Protein 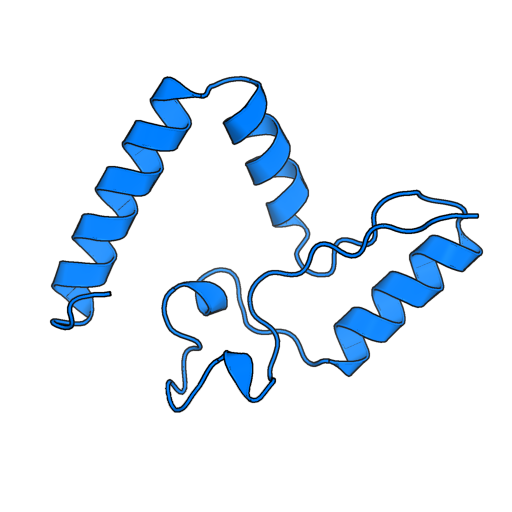AF-A0A355ANH3-F1 (afdb_monomer_lite)

Sequence (89 aa):
QVVCVCPQGVRTAMLGDSDDGGIAGVDGIVEPSAVADVTLAAIEENTFFALPHPNVADYETMRAGQRDRWLGGMRKFRRKMMSERGRPI

Structure (mmCIF, N/CA/C/O backbone):
data_AF-A0A355ANH3-F1
#
_entry.id   AF-A0A355ANH3-F1
#
loop_
_atom_site.group_PDB
_atom_site.id
_atom_site.type_symbol
_atom_site.label_atom_id
_atom_site.label_alt_id
_atom_site.label_comp_id
_atom_site.label_asym_id
_atom_site.label_entity_id
_atom_site.label_seq_id
_atom_site.pdbx_PDB_ins_code
_atom_site.Cartn_x
_atom_site.Cartn_y
_atom_site.Cartn_z
_atom_site.occupancy
_atom_site.B_iso_or_equiv
_atom_site.auth_seq_id
_atom_site.auth_comp_id
_atom_site.auth_asym_id
_atom_site.auth_atom_id
_atom_site.pdbx_PDB_model_num
ATOM 1 N N . GLN A 1 1 ? -20.297 1.888 7.687 1.00 91.25 1 GLN A N 1
ATOM 2 C CA . GLN A 1 1 ? -18.857 1.813 8.006 1.00 91.25 1 GLN A CA 1
ATOM 3 C C . GLN A 1 1 ? -18.052 2.476 6.896 1.00 91.25 1 GLN A C 1
ATOM 5 O O . GLN A 1 1 ? -18.578 2.623 5.801 1.00 91.25 1 GLN A O 1
ATOM 10 N N . VAL A 1 2 ? -16.810 2.874 7.178 1.00 97.12 2 VAL A N 1
ATOM 11 C CA . VAL A 1 2 ? -15.820 3.295 6.178 1.00 97.12 2 VAL A CA 1
ATOM 12 C C . VAL A 1 2 ? -14.691 2.263 6.138 1.00 97.12 2 VAL A C 1
ATOM 14 O O . VAL A 1 2 ? -14.223 1.853 7.198 1.00 97.12 2 VAL A O 1
ATOM 17 N N . VAL A 1 3 ? -14.261 1.883 4.932 1.00 98.31 3 VAL A N 1
ATOM 18 C CA . VAL A 1 3 ? -13.080 1.045 4.680 1.00 98.31 3 VAL A CA 1
ATOM 19 C C . VAL A 1 3 ? -12.093 1.836 3.827 1.00 98.31 3 VAL A C 1
ATOM 21 O O . VAL A 1 3 ? -12.475 2.470 2.843 1.00 98.31 3 VAL A O 1
ATOM 24 N N . CYS A 1 4 ? -10.823 1.807 4.215 1.00 98.06 4 CYS A N 1
ATOM 25 C CA . CYS A 1 4 ? -9.708 2.383 3.486 1.00 98.06 4 CYS A CA 1
ATOM 26 C C . CYS A 1 4 ? -8.948 1.261 2.770 1.00 98.06 4 CYS A C 1
ATOM 28 O O . CYS A 1 4 ? -8.270 0.452 3.408 1.00 98.06 4 CYS A O 1
ATOM 30 N N . VAL A 1 5 ? -9.069 1.204 1.443 1.00 97.88 5 VAL A N 1
ATOM 31 C CA . VAL A 1 5 ? -8.294 0.275 0.615 1.00 97.88 5 VAL A CA 1
ATOM 32 C C . VAL A 1 5 ? -6.911 0.866 0.340 1.00 97.88 5 VAL A C 1
ATOM 34 O O . VAL A 1 5 ? -6.794 2.005 -0.116 1.00 97.88 5 VAL A O 1
ATOM 37 N N . CYS A 1 6 ? -5.849 0.119 0.643 1.00 96.94 6 CYS A N 1
ATOM 38 C CA . CYS A 1 6 ? -4.462 0.581 0.497 1.00 96.94 6 CYS A CA 1
ATOM 39 C C . CYS A 1 6 ? -3.626 -0.394 -0.356 1.00 96.94 6 CYS A C 1
ATOM 41 O O . CYS A 1 6 ? -2.798 -1.125 0.190 1.00 96.94 6 CYS A O 1
ATOM 43 N N . PRO A 1 7 ? -3.832 -0.440 -1.686 1.00 96.00 7 PRO A N 1
ATOM 44 C CA . PRO A 1 7 ? -3.072 -1.317 -2.573 1.00 96.00 7 PRO A CA 1
ATOM 45 C C . PRO A 1 7 ? -1.699 -0.728 -2.955 1.00 96.00 7 PRO A C 1
ATOM 47 O O . PRO A 1 7 ? -1.496 0.488 -2.912 1.00 96.00 7 PRO A O 1
ATOM 50 N N . GLN A 1 8 ? -0.775 -1.590 -3.391 1.00 94.00 8 GLN A N 1
ATOM 51 C CA . GLN A 1 8 ? 0.447 -1.219 -4.122 1.00 94.00 8 GLN A CA 1
ATOM 52 C C . GLN A 1 8 ? 0.263 -1.443 -5.635 1.00 94.00 8 GLN A C 1
ATOM 54 O O . GLN A 1 8 ? -0.550 -0.767 -6.263 1.00 94.00 8 GLN A O 1
ATOM 59 N N . GLY A 1 9 ? 1.009 -2.370 -6.247 1.00 94.56 9 GLY A N 1
ATOM 60 C CA . GLY A 1 9 ? 0.905 -2.688 -7.670 1.00 94.56 9 GLY A CA 1
ATOM 61 C C . GLY A 1 9 ? -0.369 -3.466 -7.990 1.00 94.56 9 GLY A C 1
ATOM 62 O O . GLY A 1 9 ? -0.532 -4.594 -7.532 1.00 94.56 9 GLY A O 1
ATOM 63 N N . VAL A 1 10 ? -1.255 -2.886 -8.803 1.00 95.81 10 VAL A N 1
ATOM 64 C CA . VAL A 1 10 ? -2.494 -3.529 -9.280 1.00 95.81 10 VAL A CA 1
ATOM 65 C C . VAL A 1 10 ? -2.513 -3.522 -10.801 1.00 95.81 10 VAL A C 1
ATOM 67 O O . VAL A 1 10 ? -2.255 -2.469 -11.389 1.00 95.81 10 VAL A O 1
ATOM 70 N N . ARG A 1 11 ? -2.855 -4.653 -11.437 1.00 94.06 11 ARG A N 1
ATOM 71 C CA . ARG A 1 11 ? -2.931 -4.811 -12.901 1.00 94.06 11 ARG A CA 1
ATOM 72 C C . ARG A 1 11 ? -4.063 -3.977 -13.507 1.00 94.06 11 ARG A C 1
ATOM 74 O O . ARG A 1 11 ? -5.125 -4.463 -13.873 1.00 94.06 11 ARG A O 1
ATOM 81 N N . THR A 1 12 ? -3.819 -2.680 -13.597 1.00 92.94 12 THR A N 1
ATOM 82 C CA . THR A 1 12 ? -4.695 -1.672 -14.191 1.00 92.94 12 THR A CA 1
ATOM 83 C C . THR A 1 12 ? -3.903 -0.867 -15.212 1.00 92.94 12 THR A C 1
ATOM 85 O O . THR A 1 12 ? -2.672 -0.899 -15.219 1.00 92.94 12 THR A O 1
ATOM 88 N N . ALA A 1 13 ? -4.597 -0.064 -16.018 1.00 92.38 13 ALA A N 1
ATOM 89 C CA . ALA A 1 13 ? -3.950 0.854 -16.953 1.00 92.38 13 ALA A CA 1
ATOM 90 C C . ALA A 1 13 ? -2.996 1.866 -16.274 1.00 92.38 13 ALA A C 1
ATOM 92 O O . ALA A 1 13 ? -2.139 2.430 -16.946 1.00 92.38 13 ALA A O 1
ATOM 93 N N . MET A 1 14 ? -3.087 2.078 -14.951 1.00 90.88 14 MET A N 1
ATOM 94 C CA . MET A 1 14 ? -2.175 2.967 -14.214 1.00 90.88 14 MET A CA 1
ATOM 95 C C . MET A 1 14 ? -0.733 2.444 -14.131 1.00 90.88 14 MET A C 1
ATOM 97 O O . MET A 1 14 ? 0.172 3.243 -13.904 1.00 90.88 14 MET A O 1
ATOM 101 N N . LEU A 1 15 ? -0.500 1.135 -14.308 1.00 87.50 15 LEU A N 1
ATOM 102 C CA . LEU A 1 15 ? 0.862 0.584 -14.364 1.00 87.50 15 LEU A CA 1
ATOM 103 C C . LEU A 1 15 ? 1.586 0.919 -15.678 1.00 87.50 15 LEU A C 1
ATOM 105 O O . LEU A 1 15 ? 2.811 0.823 -15.732 1.00 87.50 15 LEU A O 1
ATOM 109 N N . GLY A 1 16 ? 0.854 1.348 -16.711 1.00 82.12 16 GLY A N 1
ATOM 110 C CA . GLY A 1 16 ? 1.403 1.602 -18.042 1.00 82.12 16 GLY A CA 1
ATOM 111 C C . GLY A 1 16 ? 1.981 0.343 -18.700 1.00 82.12 16 GLY A C 1
ATOM 112 O O . GLY A 1 16 ? 1.661 -0.779 -18.317 1.00 82.12 16 GLY A O 1
ATOM 113 N N . ASP A 1 17 ? 2.862 0.546 -19.680 1.00 75.12 17 ASP A N 1
ATOM 114 C CA . ASP A 1 17 ? 3.407 -0.519 -20.539 1.00 75.12 17 ASP A CA 1
ATOM 115 C C . ASP A 1 17 ? 4.580 -1.298 -19.909 1.00 75.12 17 ASP A C 1
ATOM 117 O O . ASP A 1 17 ? 5.324 -1.986 -20.607 1.00 75.12 17 ASP A O 1
ATOM 121 N N . SER A 1 18 ? 4.824 -1.159 -18.601 1.00 74.00 18 SER A N 1
ATOM 122 C CA . SER A 1 18 ? 5.853 -1.957 -17.928 1.00 74.00 18 SER A CA 1
ATOM 123 C C . SER A 1 18 ? 5.299 -3.327 -17.551 1.00 74.00 18 SER A C 1
ATOM 125 O O . SER A 1 18 ? 4.456 -3.416 -16.657 1.00 74.00 18 SER A O 1
ATOM 127 N N . ASP A 1 19 ? 5.833 -4.384 -18.166 1.00 72.25 19 ASP A N 1
ATOM 128 C CA . ASP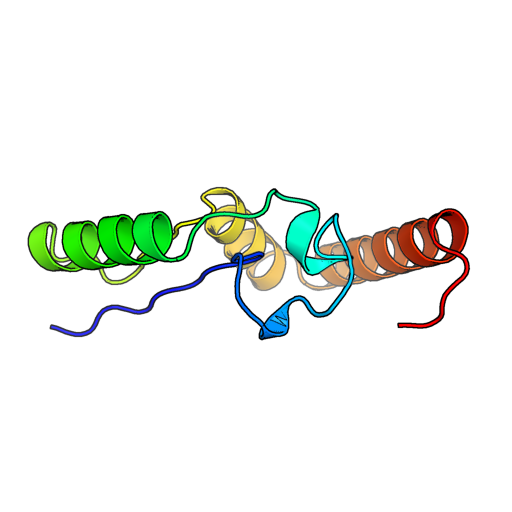 A 1 19 ? 5.448 -5.774 -17.880 1.00 72.25 19 ASP A CA 1
ATOM 129 C C . ASP A 1 19 ? 5.628 -6.159 -16.398 1.00 72.25 19 ASP A C 1
ATOM 131 O O . ASP A 1 19 ? 4.876 -6.977 -15.868 1.00 72.25 19 ASP A O 1
ATOM 135 N N . ASP A 1 20 ? 6.594 -5.540 -15.710 1.00 81.06 20 ASP A N 1
ATOM 136 C CA . ASP A 1 20 ? 6.912 -5.766 -14.294 1.00 81.06 20 ASP A CA 1
ATOM 137 C C . ASP A 1 20 ? 6.238 -4.768 -13.330 1.00 81.06 20 ASP A C 1
ATOM 139 O O . ASP A 1 20 ? 6.462 -4.826 -12.122 1.00 81.06 20 ASP A O 1
ATOM 143 N N . GLY A 1 21 ? 5.421 -3.833 -13.832 1.00 83.00 21 GLY A N 1
ATOM 144 C CA . GLY A 1 21 ? 4.781 -2.788 -13.019 1.00 83.00 21 GLY A CA 1
ATOM 145 C C . GLY A 1 21 ? 5.751 -1.748 -12.445 1.00 83.00 21 GLY A C 1
ATOM 146 O O . GLY A 1 21 ? 5.396 -0.966 -11.552 1.00 83.00 21 GLY A O 1
ATOM 147 N N . GLY A 1 22 ? 6.998 -1.726 -12.911 1.00 85.56 22 GLY A N 1
ATOM 148 C CA . GLY A 1 22 ? 7.994 -0.755 -12.512 1.00 85.56 22 GLY A CA 1
ATOM 149 C C . GLY A 1 22 ? 8.271 -0.763 -11.005 1.00 85.56 22 GLY A C 1
ATOM 150 O O . GLY A 1 22 ? 8.656 -1.764 -10.420 1.00 85.56 22 GLY A O 1
ATOM 151 N N . ILE A 1 23 ? 8.214 0.410 -10.364 1.00 86.38 23 ILE A N 1
ATOM 152 C CA . ILE A 1 23 ? 8.456 0.499 -8.907 1.00 86.38 23 ILE A CA 1
ATOM 153 C C . ILE A 1 23 ? 7.257 -0.028 -8.117 1.00 86.38 23 ILE A C 1
ATOM 155 O O . ILE A 1 23 ? 7.433 -0.563 -7.028 1.00 86.38 23 ILE A O 1
ATOM 159 N N . ALA A 1 24 ? 6.050 0.109 -8.665 1.00 86.38 24 ALA A N 1
ATOM 160 C CA . ALA A 1 24 ? 4.832 -0.336 -8.005 1.00 86.38 24 ALA A CA 1
ATOM 161 C C . ALA A 1 24 ? 4.724 -1.869 -7.950 1.00 86.38 24 ALA A C 1
ATOM 163 O O . ALA A 1 24 ? 4.079 -2.388 -7.046 1.00 86.38 24 ALA A O 1
ATOM 164 N N . GLY A 1 25 ? 5.366 -2.584 -8.881 1.00 88.50 25 GLY A N 1
ATOM 165 C CA . GLY A 1 25 ? 5.351 -4.049 -8.941 1.00 88.50 25 GLY A CA 1
ATOM 166 C C . GLY A 1 25 ? 6.415 -4.764 -8.103 1.00 88.50 25 GLY A C 1
ATOM 167 O O . GLY A 1 25 ? 6.442 -5.990 -8.102 1.00 88.50 25 GLY A O 1
ATOM 168 N N . VAL A 1 26 ? 7.277 -4.041 -7.375 1.00 87.88 26 VAL A N 1
ATOM 169 C CA . VAL A 1 26 ? 8.397 -4.637 -6.610 1.00 87.88 26 VAL A CA 1
ATOM 170 C C . VAL A 1 26 ? 7.924 -5.630 -5.546 1.00 87.88 26 VAL A C 1
ATOM 172 O O . VAL A 1 26 ? 8.579 -6.647 -5.335 1.00 87.88 26 VAL A O 1
ATOM 175 N N . ASP A 1 27 ? 6.771 -5.369 -4.934 1.00 90.88 27 ASP A N 1
ATOM 176 C CA . ASP A 1 27 ? 6.141 -6.251 -3.942 1.00 90.88 27 ASP A CA 1
ATOM 177 C C . ASP A 1 27 ? 5.049 -7.143 -4.555 1.00 90.88 27 ASP A C 1
ATOM 179 O O . ASP A 1 27 ? 4.191 -7.679 -3.855 1.00 90.88 27 ASP A O 1
ATOM 183 N N . GLY A 1 28 ? 5.080 -7.302 -5.880 1.00 92.12 28 GLY A N 1
ATOM 184 C CA . GLY A 1 28 ? 4.104 -8.058 -6.647 1.00 92.12 28 GLY A CA 1
ATOM 185 C C . GLY A 1 28 ? 2.959 -7.204 -7.188 1.00 92.12 28 GLY A C 1
ATOM 186 O O . GLY A 1 28 ? 2.538 -6.196 -6.613 1.00 92.12 28 GLY A O 1
ATOM 187 N N . ILE A 1 29 ? 2.439 -7.644 -8.331 1.00 94.75 29 ILE A N 1
ATOM 188 C CA . ILE A 1 29 ? 1.255 -7.071 -8.967 1.00 94.75 29 ILE A CA 1
ATOM 189 C C . ILE A 1 29 ? 0.076 -7.992 -8.674 1.00 94.75 29 ILE A C 1
ATOM 191 O O . ILE A 1 29 ? 0.122 -9.174 -9.013 1.00 94.75 29 ILE A O 1
ATOM 195 N N . VAL A 1 30 ? -0.980 -7.449 -8.075 1.00 95.88 30 VAL A N 1
ATOM 196 C CA . VAL A 1 30 ? -2.238 -8.176 -7.853 1.00 95.88 30 VAL A CA 1
ATOM 197 C C . VAL A 1 30 ? -3.260 -7.836 -8.932 1.00 95.88 30 VAL A C 1
ATOM 199 O O . VAL A 1 30 ? -3.221 -6.762 -9.538 1.00 95.88 30 VAL A O 1
ATOM 202 N N . GLU A 1 31 ? -4.205 -8.742 -9.160 1.00 96.50 31 GLU A N 1
ATOM 203 C CA . GLU A 1 31 ? -5.347 -8.464 -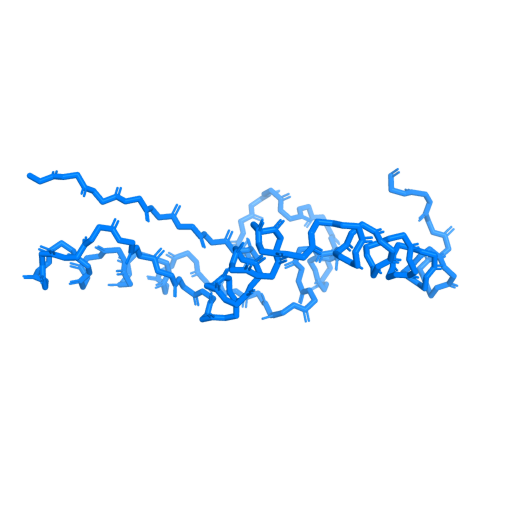10.027 1.00 96.50 31 GLU A CA 1
ATOM 204 C C . GLU A 1 31 ? -6.357 -7.532 -9.336 1.00 96.50 31 GLU A C 1
ATOM 206 O O . GLU A 1 31 ? -6.513 -7.591 -8.111 1.00 96.50 31 GLU A O 1
ATOM 211 N N . PRO A 1 32 ? -7.103 -6.704 -10.090 1.00 97.44 32 PRO A N 1
ATOM 212 C CA . PRO A 1 32 ? -8.169 -5.874 -9.529 1.00 97.44 32 PRO A CA 1
ATOM 213 C C . PRO A 1 32 ? -9.228 -6.673 -8.756 1.00 97.44 32 PRO A C 1
ATOM 215 O O . PRO A 1 32 ? -9.756 -6.180 -7.762 1.00 97.44 32 PRO A O 1
ATOM 218 N N . SER A 1 33 ? -9.513 -7.911 -9.177 1.00 98.25 33 SER A N 1
ATOM 219 C CA . SER A 1 33 ? -10.433 -8.809 -8.466 1.00 98.25 33 SER A CA 1
ATOM 220 C C . SER A 1 33 ? -9.933 -9.147 -7.063 1.00 98.25 33 SER A C 1
ATOM 222 O O . SER A 1 33 ? -10.700 -9.044 -6.117 1.00 98.25 33 SER A O 1
ATOM 224 N N . ALA A 1 34 ? -8.637 -9.422 -6.895 1.00 98.12 34 ALA A N 1
ATOM 225 C CA . ALA A 1 34 ? -8.061 -9.690 -5.578 1.00 98.12 34 ALA A CA 1
ATOM 226 C C . ALA A 1 34 ? -8.158 -8.467 -4.647 1.00 98.12 34 ALA A C 1
ATOM 228 O O . ALA A 1 34 ? -8.393 -8.603 -3.449 1.00 98.12 34 ALA A O 1
ATOM 229 N N . VAL A 1 35 ? -8.027 -7.251 -5.191 1.00 98.31 35 VAL A N 1
ATOM 230 C CA . VAL A 1 35 ? -8.257 -6.013 -4.423 1.00 98.31 35 VAL A CA 1
ATOM 231 C C . VAL A 1 35 ? -9.721 -5.897 -3.994 1.00 98.31 35 VAL A C 1
ATOM 233 O O . VAL A 1 35 ? -9.994 -5.494 -2.860 1.00 98.31 35 VAL A O 1
ATOM 236 N N . ALA A 1 36 ? -10.656 -6.247 -4.880 1.00 98.50 36 ALA A N 1
ATOM 237 C CA . ALA A 1 36 ? -12.082 -6.253 -4.571 1.00 98.50 36 ALA A CA 1
ATOM 238 C C . ALA A 1 36 ? -12.412 -7.269 -3.468 1.00 98.50 36 ALA A C 1
ATOM 240 O O . ALA A 1 36 ? -13.074 -6.896 -2.502 1.00 98.50 36 ALA A O 1
ATOM 241 N N . ASP A 1 37 ? -11.880 -8.489 -3.554 1.00 98.62 37 ASP A N 1
ATOM 242 C CA . ASP A 1 37 ? -12.094 -9.548 -2.562 1.00 98.62 37 ASP A CA 1
ATOM 243 C C . ASP A 1 37 ? -11.629 -9.108 -1.166 1.00 98.62 37 ASP A C 1
ATOM 245 O O . ASP A 1 37 ? -12.384 -9.192 -0.199 1.00 98.62 37 ASP A O 1
ATOM 249 N N . VAL A 1 38 ? -10.423 -8.540 -1.061 1.00 98.44 38 VAL A N 1
ATOM 250 C CA . VAL A 1 38 ? -9.887 -8.040 0.220 1.00 98.44 38 VAL A CA 1
ATOM 251 C C . VAL A 1 38 ? -10.692 -6.848 0.749 1.00 98.44 38 VAL A C 1
ATOM 253 O O . VAL A 1 38 ? -10.860 -6.691 1.957 1.00 98.44 38 VAL A O 1
ATOM 256 N N . THR A 1 39 ? -11.221 -6.007 -0.142 1.00 98.50 39 THR A N 1
ATOM 257 C CA . THR A 1 39 ? -12.086 -4.883 0.247 1.00 98.50 39 THR A CA 1
ATOM 258 C C . THR A 1 39 ? -13.419 -5.371 0.808 1.00 98.50 39 THR A C 1
ATOM 260 O O . THR A 1 39 ? -13.864 -4.865 1.837 1.00 98.50 39 THR A O 1
ATOM 263 N N . LEU A 1 40 ? -14.050 -6.351 0.155 1.00 98.50 40 LEU A N 1
ATOM 264 C CA . LEU A 1 40 ? -15.311 -6.941 0.607 1.00 98.50 40 LEU A CA 1
ATOM 265 C C . LEU A 1 40 ? -15.134 -7.680 1.936 1.00 98.50 40 LEU A C 1
ATOM 267 O O . LEU A 1 40 ? -15.929 -7.461 2.847 1.00 98.50 40 LEU A O 1
ATOM 271 N N . ALA A 1 41 ? -14.049 -8.443 2.091 1.00 98.50 41 ALA A N 1
ATOM 272 C CA . ALA A 1 41 ? -13.714 -9.094 3.355 1.00 98.50 41 ALA A CA 1
ATOM 273 C C . ALA A 1 41 ? -13.582 -8.078 4.504 1.00 98.50 41 ALA A C 1
ATOM 275 O O . ALA A 1 41 ? -14.171 -8.266 5.563 1.00 98.50 41 ALA A O 1
ATOM 276 N N . ALA A 1 42 ? -12.906 -6.943 4.286 1.00 98.38 42 ALA A N 1
ATOM 277 C CA . ALA A 1 42 ? -12.780 -5.904 5.312 1.00 98.38 42 ALA A CA 1
ATOM 278 C C . ALA A 1 42 ? -14.131 -5.284 5.722 1.00 98.38 42 ALA A C 1
ATOM 280 O O . ALA A 1 42 ? -14.335 -4.948 6.891 1.00 98.38 42 ALA A O 1
ATOM 281 N N . ILE A 1 43 ? -15.070 -5.154 4.776 1.00 98.44 43 ILE A N 1
ATOM 282 C CA . ILE A 1 43 ? -16.441 -4.704 5.060 1.00 98.44 43 ILE A CA 1
ATOM 283 C C . ILE A 1 43 ? -17.169 -5.731 5.938 1.00 98.44 43 ILE A C 1
ATOM 285 O O . ILE A 1 43 ? -17.786 -5.350 6.932 1.00 98.44 43 ILE A O 1
ATOM 289 N N . GLU A 1 44 ? -17.096 -7.017 5.594 1.00 98.44 44 GLU A N 1
ATOM 290 C CA . GLU A 1 44 ? -17.743 -8.099 6.351 1.00 98.44 44 GLU A CA 1
ATOM 291 C C . GLU A 1 44 ? -17.169 -8.224 7.770 1.00 98.44 44 GLU A C 1
ATOM 293 O O . GLU A 1 44 ? -17.910 -8.288 8.754 1.00 98.44 44 GLU A O 1
ATOM 298 N N . GLU A 1 45 ? -15.844 -8.169 7.891 1.00 98.19 45 GLU A N 1
ATOM 299 C CA . GLU A 1 45 ? -15.108 -8.277 9.156 1.00 98.19 45 GLU A CA 1
ATOM 300 C C . GLU A 1 45 ? -15.171 -7.003 10.011 1.00 98.19 45 GLU A C 1
ATOM 302 O O . GLU A 1 45 ? -14.673 -6.971 11.137 1.00 98.19 45 GLU A O 1
ATOM 307 N N . ASN A 1 46 ? -15.788 -5.940 9.496 1.00 97.62 46 ASN A N 1
ATOM 308 C CA . ASN A 1 46 ? -15.815 -4.619 10.106 1.00 97.62 46 ASN A CA 1
ATOM 309 C C . ASN A 1 46 ? -14.416 -4.066 10.452 1.00 97.62 46 ASN A C 1
ATOM 311 O O . ASN A 1 46 ? -14.253 -3.341 11.439 1.00 97.62 46 ASN A O 1
ATOM 315 N N . THR A 1 47 ? -13.420 -4.292 9.599 1.00 97.69 47 THR A N 1
ATOM 316 C CA . THR A 1 47 ? -12.077 -3.715 9.751 1.00 97.69 47 THR A CA 1
ATOM 317 C C . THR A 1 47 ? -11.927 -2.426 8.938 1.00 97.69 47 THR A C 1
ATOM 319 O O . THR A 1 47 ? -12.571 -2.216 7.914 1.00 97.69 47 THR A O 1
ATOM 322 N N . PHE A 1 48 ? -11.100 -1.490 9.417 1.00 97.69 48 PHE A N 1
ATOM 323 C CA . PHE A 1 48 ? -10.917 -0.209 8.724 1.00 97.69 48 PHE A CA 1
ATOM 324 C C . PHE A 1 48 ? -10.007 -0.322 7.496 1.00 97.69 48 PHE 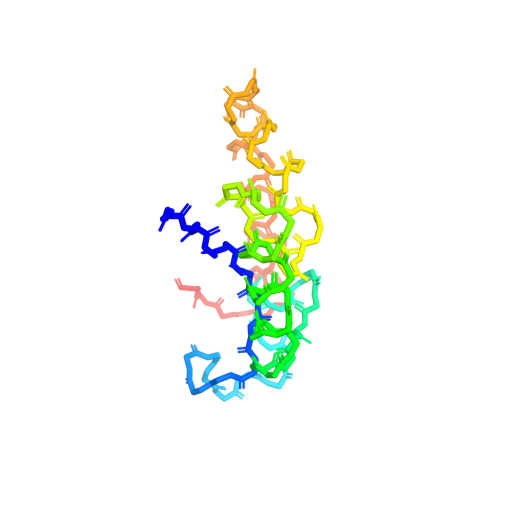A C 1
ATOM 326 O O . PHE A 1 48 ? -10.243 0.366 6.508 1.00 97.69 48 PHE A O 1
ATOM 333 N N . PHE A 1 49 ? -8.969 -1.160 7.543 1.00 97.81 49 PHE A N 1
ATOM 334 C CA . PHE A 1 49 ? -8.005 -1.292 6.453 1.00 97.81 49 PHE A CA 1
ATOM 335 C C . PHE A 1 49 ? -8.241 -2.562 5.644 1.00 97.81 49 PHE A C 1
ATOM 337 O O . PHE A 1 49 ? -8.214 -3.659 6.193 1.00 97.81 49 PHE A O 1
ATOM 344 N N . ALA A 1 50 ? -8.356 -2.399 4.328 1.00 98.12 50 ALA A N 1
ATOM 345 C CA . ALA A 1 50 ? -8.211 -3.478 3.361 1.00 98.12 50 ALA A CA 1
ATOM 346 C C . ALA A 1 50 ? -6.793 -3.405 2.774 1.00 98.12 50 ALA A C 1
ATOM 348 O O . ALA A 1 50 ? -6.441 -2.413 2.123 1.00 98.12 50 ALA A O 1
ATOM 349 N N . LEU A 1 51 ? -5.975 -4.435 3.017 1.00 97.69 51 LEU A N 1
ATOM 350 C CA . LEU A 1 51 ? -4.558 -4.483 2.629 1.00 97.69 51 LEU A CA 1
ATOM 351 C C . LEU A 1 51 ? -4.289 -5.625 1.633 1.00 97.69 51 LEU A C 1
ATOM 353 O O . LEU A 1 51 ? -3.841 -6.695 2.041 1.00 97.69 51 LEU A O 1
ATOM 357 N N . PRO A 1 52 ? -4.525 -5.419 0.321 1.00 97.50 52 PRO A N 1
ATOM 358 C CA . PRO A 1 52 ? -4.244 -6.433 -0.702 1.00 97.50 52 PRO A CA 1
ATOM 359 C C . PRO A 1 52 ? -2.770 -6.850 -0.762 1.00 97.50 52 PRO A C 1
ATOM 361 O O . PRO A 1 52 ? -2.447 -7.951 -1.198 1.00 97.50 52 PRO A O 1
ATOM 364 N N . HIS A 1 53 ? -1.881 -5.968 -0.298 1.00 96.81 53 HIS A N 1
ATOM 365 C CA . HIS A 1 53 ? -0.455 -6.219 -0.138 1.00 96.81 53 HIS A CA 1
ATOM 366 C C . HIS A 1 53 ? -0.120 -6.184 1.361 1.00 96.81 53 HIS A C 1
ATOM 368 O O . HIS A 1 53 ? -0.074 -5.095 1.940 1.00 96.81 53 HIS A O 1
ATOM 374 N N . PRO A 1 54 ? 0.125 -7.333 2.017 1.00 92.19 54 PRO A N 1
ATOM 375 C CA . PRO A 1 54 ? 0.273 -7.384 3.476 1.00 92.19 54 PRO A CA 1
ATOM 376 C C . PRO A 1 54 ? 1.461 -6.552 3.988 1.00 92.19 54 PRO A C 1
ATOM 378 O O . PRO A 1 54 ? 1.375 -5.941 5.052 1.00 92.19 54 PRO A O 1
ATOM 381 N N . ASN A 1 55 ? 2.526 -6.428 3.187 1.00 93.56 55 ASN A N 1
ATOM 382 C CA . ASN A 1 55 ? 3.722 -5.636 3.506 1.00 93.56 55 ASN A CA 1
ATOM 383 C C . ASN A 1 55 ? 3.429 -4.135 3.712 1.00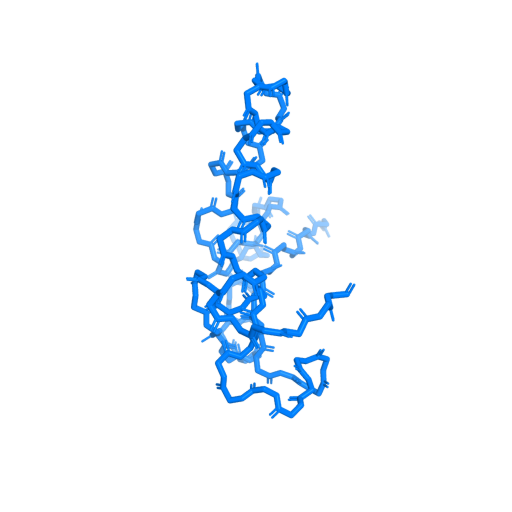 93.56 55 ASN A C 1
ATOM 385 O O . ASN A 1 55 ? 4.231 -3.422 4.318 1.00 93.56 55 ASN A O 1
ATOM 389 N N . VAL 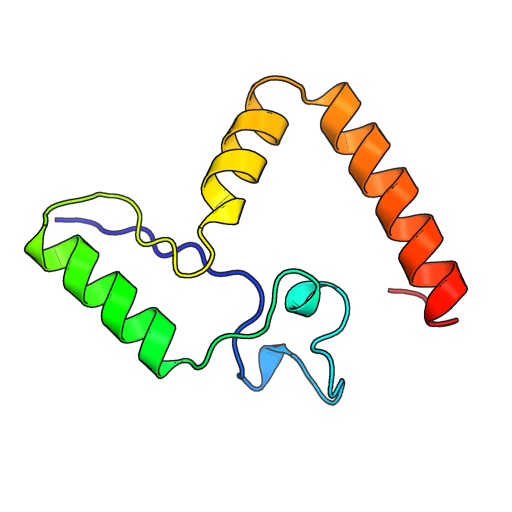A 1 56 ? 2.284 -3.629 3.233 1.00 95.06 56 VAL A N 1
ATOM 390 C CA . VAL A 1 56 ? 1.904 -2.213 3.373 1.00 95.06 56 VAL A CA 1
ATOM 391 C C . VAL A 1 56 ? 1.767 -1.804 4.838 1.00 95.06 56 VAL A C 1
ATOM 393 O O . VAL A 1 56 ? 2.149 -0.682 5.177 1.00 95.06 56 VAL A O 1
ATOM 396 N N . ALA A 1 57 ? 1.290 -2.694 5.716 1.00 95.44 57 ALA A N 1
ATOM 397 C CA . ALA A 1 57 ? 1.194 -2.414 7.152 1.00 95.44 57 ALA A CA 1
ATOM 398 C C . ALA A 1 57 ? 2.575 -2.159 7.779 1.00 95.44 57 ALA A C 1
ATOM 400 O O . ALA A 1 57 ? 2.761 -1.202 8.539 1.00 95.44 57 ALA A O 1
ATOM 401 N N . ASP A 1 58 ? 3.565 -2.970 7.407 1.00 94.50 58 ASP A N 1
ATOM 402 C CA . ASP A 1 58 ? 4.938 -2.828 7.894 1.00 94.50 58 ASP A CA 1
ATOM 403 C C . ASP A 1 58 ? 5.578 -1.538 7.376 1.00 94.50 58 ASP A C 1
ATOM 405 O O . ASP A 1 58 ? 6.307 -0.850 8.097 1.00 94.50 58 ASP A O 1
ATOM 409 N N . TYR A 1 59 ? 5.281 -1.165 6.130 1.00 94.56 59 TYR A N 1
ATOM 410 C CA . TYR A 1 59 ? 5.759 0.084 5.540 1.00 94.56 59 TYR A CA 1
ATOM 411 C C . TYR A 1 59 ? 5.144 1.307 6.199 1.00 94.56 59 TYR A C 1
ATOM 413 O O . TYR A 1 59 ? 5.856 2.277 6.460 1.00 94.56 59 TYR A O 1
ATOM 421 N N . GLU A 1 60 ? 3.845 1.266 6.487 1.00 95.25 60 GLU A N 1
ATOM 422 C CA . GLU A 1 60 ? 3.144 2.302 7.240 1.00 95.25 60 GLU A CA 1
ATOM 423 C C . GLU A 1 60 ? 3.804 2.483 8.614 1.00 95.25 60 GLU A C 1
ATOM 425 O O . GLU A 1 60 ? 4.305 3.574 8.911 1.00 95.25 60 GLU A O 1
ATOM 430 N N . THR A 1 61 ? 3.962 1.382 9.354 1.00 96.44 61 THR A N 1
ATOM 431 C CA . THR A 1 61 ? 4.564 1.356 10.694 1.00 96.44 61 THR A CA 1
ATOM 432 C C . THR A 1 61 ? 6.003 1.874 10.681 1.00 96.44 61 THR A C 1
ATOM 434 O O . THR A 1 61 ? 6.372 2.737 11.482 1.00 96.44 61 THR A O 1
ATOM 437 N N . MET A 1 62 ? 6.844 1.403 9.753 1.00 96.25 62 MET A N 1
ATOM 438 C CA . MET A 1 62 ? 8.243 1.832 9.656 1.00 96.25 62 MET A CA 1
ATOM 439 C C . MET A 1 62 ? 8.361 3.301 9.236 1.00 96.25 62 MET A C 1
ATOM 441 O O . MET A 1 62 ? 9.191 4.036 9.778 1.00 96.25 62 MET A O 1
ATOM 445 N N . ARG A 1 63 ? 7.527 3.759 8.297 1.00 96.75 63 ARG A N 1
ATOM 446 C CA . ARG A 1 63 ? 7.490 5.161 7.857 1.00 96.75 63 ARG A CA 1
ATOM 447 C C . ARG A 1 63 ? 7.037 6.091 8.980 1.00 96.75 63 ARG A C 1
ATOM 449 O O . ARG A 1 63 ? 7.564 7.203 9.090 1.00 96.75 63 ARG A O 1
ATOM 456 N N . ALA A 1 64 ? 6.067 5.666 9.784 1.00 97.25 64 ALA A N 1
ATOM 457 C CA . ALA A 1 64 ? 5.559 6.427 10.917 1.00 97.25 64 ALA A CA 1
ATOM 458 C C . ALA A 1 64 ? 6.567 6.455 12.078 1.00 97.25 64 ALA A C 1
ATOM 460 O O . ALA A 1 64 ? 6.902 7.536 12.558 1.00 97.25 64 ALA A O 1
ATOM 461 N N . GLY A 1 65 ? 7.101 5.297 12.477 1.00 98.00 65 GLY A N 1
ATOM 462 C CA . GLY A 1 65 ? 7.956 5.156 13.661 1.00 98.00 65 GLY A CA 1
ATOM 463 C C . GLY A 1 65 ? 9.447 5.441 13.448 1.00 98.00 65 GLY A C 1
ATOM 464 O O . GLY A 1 65 ? 10.142 5.784 14.399 1.00 98.00 65 GLY A O 1
ATOM 465 N N . GLN A 1 66 ? 9.973 5.310 12.225 1.00 97.62 66 GLN A N 1
ATOM 466 C CA . GLN A 1 66 ? 11.406 5.465 11.921 1.00 97.62 66 GLN A CA 1
ATOM 467 C C . GLN A 1 66 ? 11.626 6.299 10.647 1.00 97.62 66 GLN A C 1
ATOM 469 O O . GLN A 1 66 ? 12.249 5.851 9.680 1.00 97.62 66 GLN A O 1
ATOM 474 N N . ARG A 1 67 ? 11.122 7.541 10.641 1.00 97.06 67 ARG A N 1
ATOM 475 C CA . ARG A 1 67 ? 11.058 8.410 9.449 1.00 97.06 67 ARG A CA 1
ATOM 476 C C . ARG A 1 67 ? 12.397 8.596 8.726 1.00 97.06 67 ARG A C 1
ATOM 478 O O . ARG A 1 67 ? 12.452 8.411 7.510 1.00 97.06 67 ARG A O 1
ATOM 485 N N . ASP A 1 68 ? 13.475 8.924 9.436 1.00 98.06 68 ASP A N 1
ATOM 486 C CA . ASP A 1 68 ? 14.779 9.170 8.799 1.00 98.06 68 ASP A CA 1
ATOM 487 C C . ASP A 1 68 ? 15.383 7.901 8.196 1.00 98.06 68 ASP A C 1
ATOM 489 O O . ASP A 1 68 ? 15.917 7.924 7.079 1.00 98.06 68 ASP A O 1
ATOM 493 N N . ARG A 1 69 ? 15.234 6.769 8.894 1.00 97.31 69 ARG A N 1
ATOM 494 C CA . ARG A 1 69 ? 15.644 5.452 8.394 1.00 97.31 69 ARG A CA 1
ATOM 495 C C . ARG A 1 69 ? 14.852 5.078 7.145 1.00 97.31 69 ARG A C 1
ATOM 497 O O . ARG A 1 69 ? 15.455 4.657 6.158 1.00 97.31 69 ARG A O 1
ATOM 504 N N . TRP A 1 70 ? 13.534 5.279 7.167 1.00 97.12 70 TRP A N 1
ATOM 505 C CA . TRP A 1 70 ? 12.658 5.064 6.017 1.00 97.12 70 TRP A CA 1
ATOM 506 C C . TRP A 1 70 ? 13.118 5.885 4.809 1.00 97.12 70 TRP A C 1
ATOM 508 O O . TRP A 1 70 ? 13.366 5.333 3.738 1.00 97.12 70 TRP A O 1
ATOM 518 N N . LEU A 1 71 ? 13.329 7.194 4.984 1.00 97.19 71 LEU A N 1
ATOM 519 C CA . LEU A 1 71 ? 13.800 8.074 3.910 1.00 97.19 71 LEU A CA 1
ATOM 520 C C . LEU A 1 71 ? 15.180 7.654 3.379 1.00 97.19 71 LEU A C 1
ATOM 522 O O . LEU A 1 71 ? 15.415 7.682 2.168 1.00 97.19 71 LEU A O 1
ATOM 526 N N . GLY A 1 72 ? 16.093 7.235 4.259 1.00 98.00 72 GLY A N 1
ATOM 527 C CA . GLY A 1 72 ? 17.388 6.668 3.874 1.00 98.00 72 GLY A CA 1
ATOM 528 C C . GLY A 1 72 ? 17.248 5.415 3.008 1.00 98.00 72 GLY A C 1
ATOM 529 O O . GLY A 1 72 ? 17.884 5.323 1.951 1.00 98.00 72 GLY A O 1
ATOM 530 N N . GLY A 1 73 ? 16.370 4.496 3.417 1.00 96.25 73 GLY A N 1
ATOM 531 C CA . GLY A 1 73 ? 16.013 3.289 2.673 1.00 96.25 73 GLY A CA 1
ATOM 532 C C . GLY A 1 73 ? 15.442 3.611 1.295 1.00 96.25 73 GLY A C 1
ATOM 533 O O . GLY A 1 73 ? 15.980 3.141 0.294 1.00 96.25 73 GLY A O 1
ATOM 534 N N . MET A 1 74 ? 14.448 4.499 1.219 1.00 95.19 74 MET A N 1
ATOM 535 C CA . MET A 1 74 ? 13.813 4.895 -0.043 1.00 95.19 74 MET A CA 1
ATOM 536 C C . MET A 1 74 ? 14.789 5.559 -1.017 1.00 95.19 74 MET A C 1
ATOM 538 O O . MET A 1 74 ? 14.767 5.266 -2.212 1.00 95.19 74 MET A O 1
ATOM 542 N N . ARG A 1 75 ? 15.713 6.403 -0.530 1.00 95.69 75 ARG A N 1
ATOM 543 C CA . ARG A 1 75 ? 16.774 6.984 -1.374 1.00 95.69 75 ARG A CA 1
ATOM 544 C C . ARG A 1 75 ? 17.718 5.914 -1.923 1.00 95.69 75 ARG A C 1
ATOM 546 O O . ARG A 1 75 ? 18.115 5.997 -3.085 1.00 95.69 75 ARG A O 1
ATOM 553 N N . LYS A 1 76 ? 18.103 4.930 -1.100 1.00 95.31 76 LYS A N 1
ATOM 554 C CA . LYS A 1 76 ? 18.957 3.807 -1.525 1.00 95.31 76 LYS A CA 1
ATOM 555 C C . LYS A 1 76 ? 18.241 2.936 -2.553 1.00 95.31 76 LYS A C 1
ATOM 557 O O . LYS A 1 76 ? 18.818 2.647 -3.597 1.00 95.31 76 LYS A O 1
ATOM 562 N N . PHE A 1 77 ? 16.992 2.581 -2.274 1.00 93.25 77 PHE A N 1
ATOM 563 C CA . PHE A 1 77 ? 16.141 1.800 -3.160 1.00 93.25 77 PHE A CA 1
ATOM 564 C C . PHE A 1 77 ? 15.959 2.488 -4.517 1.00 93.25 77 PHE A C 1
ATOM 566 O O . PHE A 1 77 ? 16.255 1.887 -5.545 1.00 93.25 77 PHE A O 1
ATOM 573 N N . ARG A 1 78 ? 15.623 3.786 -4.534 1.00 90.31 78 ARG A N 1
ATOM 574 C CA . ARG A 1 78 ? 15.527 4.572 -5.773 1.00 90.31 78 ARG A CA 1
ATOM 575 C C . ARG A 1 78 ? 16.812 4.509 -6.600 1.00 90.31 78 ARG A C 1
ATOM 577 O O . ARG A 1 78 ? 16.738 4.274 -7.797 1.00 90.31 78 ARG A O 1
ATOM 584 N N . ARG A 1 79 ? 17.990 4.698 -5.989 1.00 92.62 79 ARG A N 1
ATOM 585 C CA . ARG A 1 79 ? 19.273 4.605 -6.717 1.00 92.62 79 ARG A CA 1
ATOM 586 C C . ARG A 1 79 ? 19.493 3.222 -7.332 1.00 92.62 79 ARG A C 1
ATOM 588 O O . ARG A 1 79 ? 19.962 3.150 -8.462 1.00 92.62 79 ARG A O 1
ATOM 595 N N . LYS A 1 80 ? 19.141 2.154 -6.609 1.00 90.94 80 LYS A N 1
ATOM 596 C CA . LYS A 1 80 ? 19.220 0.779 -7.118 1.00 90.94 80 LYS A CA 1
ATOM 597 C C . LYS A 1 80 ? 18.317 0.601 -8.344 1.00 90.94 80 LYS A C 1
ATOM 599 O O . LYS A 1 80 ? 18.818 0.251 -9.404 1.00 90.94 80 LYS A O 1
ATOM 604 N N . MET A 1 81 ? 17.038 0.964 -8.224 1.00 88.19 81 MET A N 1
ATOM 605 C CA . MET A 1 81 ? 16.066 0.866 -9.321 1.00 88.19 81 MET A CA 1
ATOM 606 C C . MET A 1 81 ? 16.504 1.652 -10.563 1.00 88.19 81 MET A C 1
ATOM 608 O O . MET A 1 81 ? 16.393 1.162 -11.680 1.00 88.19 81 MET A O 1
ATOM 612 N N . MET A 1 82 ? 17.048 2.857 -10.374 1.00 85.94 82 MET A N 1
ATOM 613 C CA . MET A 1 82 ? 17.589 3.678 -11.463 1.00 85.94 82 MET A CA 1
ATOM 614 C C . MET A 1 82 ? 18.767 3.002 -12.175 1.00 85.94 82 MET A C 1
ATOM 616 O O . MET A 1 82 ? 18.853 3.057 -13.398 1.00 85.94 82 MET A O 1
ATOM 620 N N . SER A 1 83 ? 19.669 2.371 -11.417 1.00 87.44 83 SER A N 1
ATOM 621 C CA . SER A 1 83 ? 20.826 1.661 -11.972 1.00 87.44 83 SER A CA 1
ATOM 622 C C . SER A 1 83 ? 20.420 0.414 -12.754 1.00 87.44 83 SER A C 1
ATOM 624 O O . SER A 1 83 ? 21.049 0.111 -13.760 1.00 87.44 83 SER A O 1
ATOM 626 N N . GLU A 1 84 ? 19.403 -0.311 -12.289 1.00 83.56 84 GLU A N 1
ATOM 627 C CA . GLU A 1 84 ? 18.938 -1.554 -12.918 1.00 83.56 84 GLU A CA 1
ATOM 628 C C . GLU A 1 84 ? 18.096 -1.287 -14.171 1.00 83.56 84 GLU A C 1
ATOM 630 O O . GLU A 1 84 ? 18.218 -2.008 -15.156 1.00 83.56 84 GLU A O 1
ATOM 635 N N . ARG A 1 85 ? 17.265 -0.234 -14.164 1.00 78.50 85 ARG A N 1
ATOM 636 C CA . ARG A 1 85 ? 16.342 0.076 -15.272 1.00 78.50 85 ARG A CA 1
ATOM 637 C C . ARG A 1 85 ? 16.839 1.132 -16.251 1.00 78.50 85 ARG A C 1
ATOM 639 O O . ARG A 1 85 ? 16.215 1.306 -17.293 1.00 78.50 85 ARG A O 1
ATOM 646 N N . GLY A 1 86 ? 17.895 1.881 -15.926 1.00 71.94 86 GLY A N 1
ATOM 647 C CA . GLY A 1 86 ? 18.482 2.913 -16.794 1.00 71.94 86 GLY A CA 1
ATOM 648 C C . GLY A 1 86 ? 17.561 4.095 -17.143 1.00 71.94 86 GLY A C 1
ATOM 649 O O . GLY A 1 86 ? 17.976 4.992 -17.874 1.00 71.94 86 GLY A O 1
ATOM 650 N N . ARG A 1 87 ? 16.321 4.127 -16.634 1.00 62.88 87 ARG A N 1
ATOM 651 C CA . ARG A 1 87 ? 15.315 5.160 -16.917 1.00 62.88 87 ARG A CA 1
ATOM 652 C C . ARG A 1 87 ? 15.129 6.068 -15.699 1.00 62.88 87 ARG A C 1
ATOM 654 O O . ARG A 1 87 ? 14.907 5.537 -14.608 1.00 62.88 87 ARG A O 1
ATOM 661 N N . PRO A 1 88 ? 15.174 7.404 -15.855 1.00 57.94 88 PRO A N 1
ATOM 662 C CA . PRO A 1 88 ? 14.681 8.303 -14.825 1.00 57.94 88 PRO A CA 1
ATOM 663 C C . PRO A 1 88 ? 13.187 8.078 -14.598 1.00 57.94 88 PRO A C 1
ATOM 665 O O . PRO A 1 88 ? 12.429 7.930 -15.554 1.00 57.94 88 PRO A O 1
ATOM 668 N N . ILE A 1 89 ? 12.819 7.981 -13.316 1.00 57.56 89 ILE A N 1
ATOM 669 C CA . ILE A 1 89 ? 11.430 8.009 -12.837 1.00 57.56 89 ILE A CA 1
ATOM 670 C C . ILE A 1 89 ? 10.913 9.433 -12.982 1.00 57.56 89 ILE A C 1
ATOM 672 O O . ILE A 1 89 ? 11.647 10.336 -12.505 1.00 57.56 89 ILE A O 1
#

pLDDT: mean 92.12, std 8.79, range [57.56, 98.62]

Foldseek 3Di:
DAADEDAFAEPDCVLPPDPCSQPSNPLHYYYPVLSVVLRVVCVVVVHRYRYSRPCVVVLVVCCVPPVVVSVVVVVVVQVVSCVVVVDDD

Secondary structure (DSSP, 8-state):
---EE--SEESSGGGTT-TT-TTTTTT-EEPHHHHHHHHHHHHHTT-SEE-SSTHHHHHHHHHHH-HHHHHHHHHHHHHHHHHHH----

Radius of gyration: 15.02 Å; chains: 1; bounding box: 40×19×34 Å